Protein AF-A0AAE8IVA5-F1 (afdb_monomer_lite)

pLDDT: mean 76.94, std 19.67, range [38.12, 98.75]

Sequence (122 aa):
MTHDPSQIHSDALQQRDAEKSDVHQVATELSSQMAASPIAGHSGLPVVGYDKKVEQWKIDMVNENKVLEEKVLRRVDAHVRNRGSQEIDQASVQIARRHVEDAFYRLNRAIMQPKRITGDLS

Foldseek 3Di:
DDDDPVVVVVVVVVVVVVVVVVVVVVVVVVVVVVPDDPCPQDQPDPDAQFDRGDHPVLVVVLVVLVVVLVVVVVVLVVLVVPVVDPVDDVVVSVVSNVVSVVVSVVVNCVSRVGGDGDDDPD

Secondary structure (DSSP, 8-state):
----HHHHHHHHHHHHHHHHHHHHHHHHHHHHHTS------PBPPS-TTS-SB--HHHHHHHHHHHHHHHHHHHHHHHHHTTTT-SSS-HHHHHHHHHHHHHHHHHHHHHHH-PPPP-S---

Radius of gyration: 26.03 Å; chains: 1; bounding box: 33×80×50 Å

Structure (mmCIF, N/CA/C/O backbone):
data_AF-A0AAE8IVA5-F1
#
_entry.id   AF-A0AAE8IVA5-F1
#
loop_
_atom_site.group_PDB
_atom_site.id
_atom_site.type_symbol
_atom_site.label_atom_id
_atom_site.label_alt_id
_atom_site.label_comp_id
_atom_site.label_asym_id
_atom_site.label_entity_id
_atom_site.label_seq_id
_atom_site.pdbx_PDB_ins_code
_atom_site.Cartn_x
_atom_site.Cartn_y
_atom_site.Cartn_z
_atom_site.occupancy
_atom_site.B_iso_or_equiv
_atom_site.auth_seq_id
_atom_site.auth_comp_id
_atom_site.auth_asym_id
_atom_site.auth_atom_id
_atom_site.pdbx_PDB_model_num
ATOM 1 N N . MET A 1 1 ? -16.385 -62.313 19.244 1.00 46.34 1 MET A N 1
ATOM 2 C CA . MET A 1 1 ? -15.431 -62.041 18.151 1.00 46.34 1 MET A CA 1
ATOM 3 C C . MET A 1 1 ? -14.426 -61.034 18.679 1.00 46.34 1 MET A C 1
ATOM 5 O O . MET A 1 1 ? -14.755 -59.865 18.802 1.00 46.34 1 MET A O 1
ATOM 9 N N . THR A 1 2 ? -13.277 -61.507 19.150 1.00 47.31 2 THR A N 1
ATOM 10 C CA . THR A 1 2 ? -12.202 -60.666 19.690 1.00 47.31 2 THR A CA 1
ATOM 11 C C . THR A 1 2 ? -11.328 -60.217 18.525 1.00 47.31 2 THR A C 1
ATOM 13 O O . THR A 1 2 ? -10.711 -61.062 17.881 1.00 47.31 2 THR A O 1
ATOM 16 N N . HIS A 1 3 ? -11.328 -58.922 18.209 1.00 55.69 3 HIS A N 1
ATOM 17 C CA . HIS A 1 3 ? -10.438 -58.374 17.187 1.00 55.69 3 HIS A CA 1
ATOM 18 C C . HIS A 1 3 ? -8.992 -58.413 17.691 1.00 55.69 3 HIS A C 1
ATOM 20 O O . HIS A 1 3 ? -8.702 -57.951 18.794 1.00 55.69 3 HIS A O 1
ATOM 26 N N . ASP A 1 4 ? -8.118 -59.019 16.890 1.00 56.50 4 ASP A N 1
ATOM 27 C CA . ASP A 1 4 ? -6.690 -59.165 17.151 1.00 56.50 4 ASP A CA 1
ATOM 28 C C . ASP A 1 4 ? -5.999 -57.784 17.074 1.00 56.50 4 ASP A C 1
ATOM 30 O O . ASP A 1 4 ? -6.018 -57.154 16.011 1.00 56.50 4 ASP A O 1
ATOM 34 N N . PRO A 1 5 ? -5.390 -57.285 18.169 1.00 56.25 5 PRO A N 1
ATOM 35 C CA . PRO A 1 5 ? -4.719 -55.983 18.199 1.00 56.25 5 PRO A CA 1
ATOM 36 C C . PRO A 1 5 ? -3.547 -55.866 17.213 1.00 56.25 5 PRO A C 1
ATOM 38 O O . PRO A 1 5 ? -3.139 -54.753 16.883 1.00 56.25 5 PRO A O 1
ATOM 41 N N . SER A 1 6 ? -3.000 -56.993 16.742 1.00 58.38 6 SER A N 1
ATOM 42 C CA . SER A 1 6 ? -1.876 -57.013 15.802 1.00 58.38 6 SER A CA 1
ATOM 43 C C . SER A 1 6 ? -2.265 -56.580 14.383 1.00 58.38 6 SER A C 1
ATOM 45 O O . SER A 1 6 ? -1.443 -55.983 13.687 1.00 58.38 6 SER A O 1
ATOM 47 N N . GLN A 1 7 ? -3.525 -56.780 13.970 1.00 57.38 7 GLN A N 1
ATOM 48 C CA . GLN A 1 7 ? -3.997 -56.364 12.642 1.00 57.38 7 GLN A CA 1
ATOM 49 C C . GLN A 1 7 ? -4.208 -54.848 12.538 1.00 57.38 7 GLN A C 1
ATOM 51 O O . GLN A 1 7 ? -3.879 -54.247 11.519 1.00 57.38 7 GLN A O 1
ATOM 56 N N . ILE A 1 8 ? -4.648 -54.203 13.623 1.00 56.66 8 ILE A N 1
ATOM 57 C CA . ILE A 1 8 ? -4.906 -52.752 13.656 1.00 56.66 8 ILE A CA 1
ATOM 58 C C . ILE A 1 8 ? -3.610 -51.950 13.442 1.00 56.66 8 ILE A C 1
ATOM 60 O O . ILE A 1 8 ? -3.619 -50.886 12.822 1.00 56.66 8 ILE A O 1
ATOM 64 N N . HIS A 1 9 ? -2.474 -52.464 13.925 1.00 54.84 9 HIS A N 1
ATOM 65 C CA . HIS A 1 9 ? -1.183 -51.798 13.760 1.00 54.84 9 HIS A CA 1
ATOM 66 C C . HIS A 1 9 ? -0.596 -51.931 12.348 1.00 54.84 9 HIS A C 1
ATOM 68 O O . HIS A 1 9 ? 0.080 -51.004 11.900 1.00 54.84 9 HIS A O 1
ATOM 74 N N . SER A 1 10 ? -0.868 -53.038 11.649 1.00 56.38 10 SER A N 1
ATOM 75 C CA . SER A 1 10 ? -0.397 -53.270 10.275 1.00 56.38 10 SER A CA 1
ATOM 76 C C . SER A 1 10 ? -1.105 -52.355 9.271 1.00 56.38 10 SER A C 1
ATOM 78 O O . SER A 1 10 ? -0.448 -51.702 8.458 1.00 56.38 10 SER A O 1
ATOM 80 N N . ASP A 1 11 ? -2.428 -52.225 9.389 1.00 57.09 11 ASP A N 1
ATOM 81 C CA . ASP A 1 11 ? -3.237 -51.415 8.469 1.00 57.09 11 ASP A CA 1
ATOM 82 C C . ASP A 1 11 ? -2.928 -49.912 8.592 1.00 57.09 11 ASP A C 1
ATOM 84 O O . ASP A 1 11 ? -2.868 -49.191 7.593 1.00 57.09 11 ASP A O 1
ATOM 88 N N . ALA A 1 12 ? -2.643 -49.436 9.810 1.00 56.53 12 ALA A N 1
ATOM 89 C CA . ALA A 1 12 ? -2.281 -48.041 10.065 1.00 56.53 12 ALA A CA 1
ATOM 90 C C . ALA A 1 12 ? -0.895 -47.653 9.509 1.00 56.53 12 ALA A C 1
ATOM 92 O O . ALA A 1 12 ? -0.657 -46.482 9.204 1.00 56.53 12 ALA A O 1
ATOM 93 N N . LEU A 1 13 ? 0.029 -48.611 9.382 1.00 55.72 13 LEU A N 1
ATOM 94 C CA . LEU A 1 13 ? 1.336 -48.394 8.752 1.00 55.72 13 LEU A CA 1
ATOM 95 C C . LEU A 1 13 ? 1.209 -48.364 7.222 1.00 55.72 13 LEU A C 1
ATOM 97 O O . LEU A 1 13 ? 1.726 -47.444 6.594 1.00 55.72 13 LEU A O 1
ATOM 101 N N . GLN A 1 14 ? 0.426 -49.275 6.636 1.00 57.66 14 GLN A N 1
ATOM 102 C CA . GLN A 1 14 ? 0.178 -49.295 5.188 1.00 57.66 14 GLN A CA 1
ATOM 103 C C . GLN A 1 14 ? -0.591 -48.064 4.684 1.00 57.66 14 GLN A C 1
ATOM 105 O O . GLN A 1 14 ? -0.274 -47.551 3.611 1.00 57.66 14 GLN A O 1
ATOM 110 N N . GLN A 1 15 ? -1.540 -47.532 5.460 1.00 55.22 15 GLN A N 1
ATOM 111 C CA . GLN A 1 15 ? -2.242 -46.289 5.105 1.00 55.22 15 GLN A CA 1
ATOM 112 C C . GLN A 1 15 ? -1.317 -45.061 5.129 1.00 55.22 15 GLN A C 1
ATOM 114 O O . GLN A 1 15 ? -1.406 -44.207 4.249 1.00 55.22 15 GLN A O 1
ATOM 119 N N . ARG A 1 16 ? -0.376 -44.997 6.080 1.00 51.84 16 ARG A N 1
ATOM 120 C CA . ARG A 1 16 ? 0.605 -43.899 6.180 1.00 51.84 16 ARG A CA 1
ATOM 121 C C . ARG A 1 16 ? 1.629 -43.900 5.050 1.00 51.84 16 ARG A C 1
ATOM 123 O O . ARG A 1 16 ? 2.074 -42.830 4.633 1.00 51.84 16 ARG A O 1
ATOM 130 N N . ASP A 1 17 ? 2.008 -45.078 4.570 1.00 51.38 17 ASP A N 1
ATOM 131 C CA . ASP A 1 17 ? 2.967 -45.210 3.473 1.00 51.38 17 ASP A CA 1
ATOM 132 C C . ASP A 1 17 ? 2.322 -44.920 2.107 1.00 51.38 17 ASP A C 1
ATOM 134 O O . ASP A 1 17 ? 2.964 -44.313 1.248 1.00 51.38 17 ASP A O 1
ATOM 138 N N . ALA A 1 18 ? 1.033 -45.240 1.933 1.00 53.03 18 ALA A N 1
ATOM 139 C CA . ALA A 1 18 ? 0.256 -44.843 0.757 1.00 53.03 18 ALA A CA 1
ATOM 140 C C . ALA A 1 18 ? 0.056 -43.315 0.681 1.00 53.03 18 ALA A C 1
ATOM 142 O O . ALA A 1 18 ? 0.310 -42.710 -0.358 1.00 53.03 18 ALA A O 1
ATOM 143 N N . GLU A 1 19 ? -0.293 -42.670 1.799 1.00 53.66 19 GLU A N 1
ATOM 144 C CA . GLU A 1 19 ? -0.519 -41.217 1.861 1.00 53.66 19 GLU A CA 1
ATOM 145 C C . GLU A 1 19 ? 0.774 -40.410 1.614 1.00 53.66 19 GLU A C 1
ATOM 147 O O . GLU A 1 19 ? 0.761 -39.374 0.950 1.00 53.66 19 GLU A O 1
ATOM 152 N N . LYS A 1 20 ? 1.937 -40.911 2.061 1.00 55.34 20 LYS A N 1
ATOM 153 C CA . LYS A 1 20 ? 3.246 -40.307 1.739 1.00 55.34 20 LYS A CA 1
ATOM 154 C C . LYS A 1 20 ? 3.637 -40.454 0.267 1.00 55.34 20 LYS A C 1
ATOM 156 O O . LYS A 1 20 ? 4.327 -39.577 -0.255 1.00 55.34 20 LYS A O 1
ATOM 161 N N . SER A 1 21 ? 3.228 -41.546 -0.383 1.00 51.22 21 SER A N 1
ATOM 162 C CA . SER A 1 21 ? 3.483 -41.779 -1.809 1.00 51.22 21 SER A CA 1
ATOM 163 C C . SER A 1 21 ? 2.719 -40.776 -2.675 1.00 51.22 21 SER A C 1
ATOM 165 O O . SER A 1 21 ? 3.318 -40.150 -3.550 1.00 51.22 21 SER A O 1
ATOM 167 N N . ASP A 1 22 ? 1.448 -40.529 -2.346 1.00 58.28 22 ASP A N 1
ATOM 168 C CA . ASP A 1 22 ? 0.612 -39.531 -3.024 1.00 58.28 22 ASP A CA 1
ATOM 169 C C . ASP A 1 22 ? 1.151 -38.108 -2.841 1.00 58.28 22 ASP A C 1
ATOM 171 O O . ASP A 1 22 ? 1.254 -37.350 -3.804 1.00 58.28 22 ASP A O 1
ATOM 175 N N . VAL A 1 23 ? 1.594 -37.739 -1.634 1.00 57.41 23 VAL A N 1
ATOM 176 C CA . VAL A 1 23 ? 2.174 -36.405 -1.389 1.00 57.41 23 VAL A CA 1
ATOM 177 C C . VAL A 1 23 ? 3.467 -36.191 -2.189 1.00 57.41 23 VAL A C 1
ATOM 179 O O . VAL A 1 23 ? 3.710 -35.090 -2.690 1.00 57.41 23 VAL A O 1
ATOM 182 N N . HIS A 1 24 ? 4.294 -37.229 -2.352 1.00 53.72 24 HIS A N 1
ATOM 183 C CA . HIS A 1 24 ? 5.525 -37.136 -3.140 1.00 53.72 24 HIS A CA 1
ATOM 184 C C . HIS A 1 24 ? 5.255 -37.057 -4.650 1.00 53.72 24 HIS A C 1
ATOM 186 O O . HIS A 1 24 ? 5.934 -36.307 -5.356 1.00 53.72 24 HIS A O 1
ATOM 192 N N . GLN A 1 25 ? 4.240 -37.771 -5.146 1.00 55.53 25 GLN A N 1
ATOM 193 C CA . GLN A 1 25 ? 3.817 -37.690 -6.547 1.00 55.53 25 GLN A CA 1
ATOM 194 C C . GLN A 1 25 ? 3.220 -36.321 -6.880 1.00 55.53 25 GLN A C 1
ATOM 196 O O . GLN A 1 25 ? 3.644 -35.697 -7.853 1.00 55.53 25 GLN A O 1
ATOM 201 N N . VAL A 1 26 ? 2.356 -35.787 -6.012 1.00 56.59 26 VAL A N 1
ATOM 202 C CA . VAL A 1 26 ? 1.777 -34.443 -6.167 1.00 56.59 26 VAL A CA 1
ATOM 203 C C . VAL A 1 26 ? 2.873 -33.370 -6.151 1.00 56.59 26 VAL A C 1
ATOM 205 O O . VAL A 1 26 ? 2.885 -32.485 -7.005 1.00 56.59 26 VAL A O 1
ATOM 208 N N . ALA A 1 27 ? 3.858 -33.467 -5.251 1.00 54.88 27 ALA A N 1
ATOM 209 C CA . ALA A 1 27 ? 4.989 -32.534 -5.218 1.00 54.88 27 ALA A CA 1
ATOM 210 C C . ALA A 1 27 ? 5.856 -32.598 -6.492 1.00 54.88 27 ALA A C 1
ATOM 212 O O . ALA A 1 27 ? 6.353 -31.571 -6.961 1.00 54.88 27 ALA A O 1
ATOM 213 N N . THR A 1 28 ? 6.004 -33.789 -7.075 1.00 53.62 28 THR A N 1
ATOM 214 C CA . THR A 1 28 ? 6.777 -34.009 -8.307 1.00 53.62 28 THR A CA 1
ATOM 215 C C . THR A 1 28 ? 6.039 -33.475 -9.541 1.00 53.62 28 THR A C 1
ATOM 217 O O . THR A 1 28 ? 6.664 -32.859 -10.408 1.00 53.62 28 THR A O 1
ATOM 220 N N . GLU A 1 29 ? 4.711 -33.610 -9.606 1.00 52.78 29 GLU A N 1
ATOM 221 C CA . GLU A 1 29 ? 3.880 -33.012 -10.663 1.00 52.78 29 GLU A CA 1
ATOM 222 C C . GLU A 1 29 ? 3.842 -31.481 -10.584 1.00 52.78 29 GLU A C 1
ATOM 224 O O . GLU A 1 29 ? 4.013 -30.814 -11.607 1.00 52.78 29 GLU A O 1
ATOM 229 N N . LEU A 1 30 ? 3.714 -30.910 -9.381 1.00 51.28 30 LEU A N 1
ATOM 230 C CA . LEU A 1 30 ? 3.791 -29.459 -9.171 1.00 51.28 30 LEU A CA 1
ATOM 231 C C . LEU A 1 30 ? 5.163 -28.898 -9.565 1.00 51.28 30 LEU A C 1
ATOM 233 O O . LEU A 1 30 ? 5.240 -27.852 -10.208 1.00 51.28 30 LEU A O 1
ATOM 237 N N . SER A 1 31 ? 6.248 -29.609 -9.245 1.00 48.44 31 SER A N 1
ATOM 238 C CA . SER A 1 31 ? 7.602 -29.206 -9.641 1.00 48.44 31 SER A CA 1
ATOM 239 C C . SER A 1 31 ? 7.813 -29.303 -11.160 1.00 48.44 31 SER A C 1
ATOM 241 O O . SER A 1 31 ? 8.442 -28.428 -11.758 1.00 48.44 31 SER A O 1
ATOM 243 N N . SER A 1 32 ? 7.208 -30.302 -11.807 1.00 50.75 32 SER A N 1
ATOM 244 C CA . SER A 1 32 ? 7.293 -30.502 -13.260 1.00 50.75 32 SER A CA 1
ATOM 245 C C . SER A 1 32 ? 6.475 -29.473 -14.051 1.00 50.75 32 SER A C 1
ATOM 247 O O . SER A 1 32 ? 6.887 -29.069 -15.137 1.00 50.75 32 SER A O 1
ATOM 249 N N . GLN A 1 33 ? 5.365 -28.973 -13.495 1.00 54.31 33 GLN A N 1
ATOM 250 C CA . GLN A 1 33 ? 4.580 -27.886 -14.099 1.00 54.31 33 GLN A CA 1
ATOM 251 C C . GLN A 1 33 ? 5.285 -26.520 -14.033 1.00 54.31 33 GLN A C 1
ATOM 253 O O . GLN A 1 33 ? 5.002 -25.650 -14.855 1.00 54.31 33 GLN A O 1
ATOM 258 N N . MET A 1 34 ? 6.248 -26.331 -13.124 1.00 51.59 34 MET A N 1
ATOM 259 C CA . MET A 1 34 ? 7.046 -25.100 -13.040 1.00 51.59 34 MET A CA 1
ATOM 260 C C . MET A 1 34 ? 8.282 -25.097 -13.956 1.00 51.59 34 MET A C 1
ATOM 262 O O . MET A 1 34 ? 8.886 -24.045 -14.159 1.00 51.59 34 MET A O 1
ATOM 266 N N . ALA A 1 35 ? 8.665 -26.244 -14.529 1.00 43.50 35 ALA A N 1
ATOM 267 C CA . ALA A 1 35 ? 9.922 -26.393 -15.268 1.00 43.50 35 ALA A CA 1
ATOM 268 C C . ALA A 1 35 ? 9.844 -26.038 -16.767 1.00 43.50 35 ALA A C 1
ATOM 270 O O . ALA A 1 35 ? 10.869 -26.039 -17.448 1.00 43.50 35 ALA A O 1
ATOM 271 N N . ALA A 1 36 ? 8.665 -25.706 -17.303 1.00 44.81 36 ALA A N 1
ATOM 272 C CA . ALA A 1 36 ? 8.481 -25.449 -18.732 1.00 44.81 36 ALA A CA 1
ATOM 273 C C . ALA A 1 36 ? 7.851 -24.078 -19.014 1.00 44.81 36 ALA A C 1
ATOM 275 O O . ALA A 1 36 ? 6.759 -23.959 -19.566 1.00 44.81 36 ALA A O 1
ATOM 276 N N . SER A 1 37 ? 8.581 -23.010 -18.698 1.00 38.12 37 SER A N 1
ATOM 277 C CA . SER A 1 37 ? 8.510 -21.800 -19.516 1.00 38.12 37 SER A CA 1
ATOM 278 C C . SER A 1 37 ? 9.850 -21.068 -19.495 1.00 38.12 37 SER A C 1
ATOM 280 O O . SER A 1 37 ? 10.266 -20.599 -18.435 1.00 38.12 37 SER A O 1
ATOM 282 N N . PRO A 1 38 ? 10.552 -20.953 -20.640 1.00 39.78 38 PRO A N 1
ATOM 283 C CA . PRO A 1 38 ? 11.671 -20.030 -20.737 1.00 39.78 38 PRO A CA 1
ATOM 284 C C . PRO A 1 38 ? 11.095 -18.639 -20.467 1.00 39.78 38 PRO A C 1
ATOM 286 O O . PRO A 1 38 ? 10.185 -18.211 -21.177 1.00 39.78 38 PRO A O 1
ATOM 289 N N . ILE A 1 39 ? 11.555 -17.969 -19.406 1.00 44.28 39 ILE A N 1
ATOM 290 C CA . ILE A 1 39 ? 11.053 -16.650 -19.006 1.00 44.28 39 ILE A CA 1
ATOM 291 C C . ILE A 1 39 ? 11.437 -15.651 -20.101 1.00 44.28 39 ILE A C 1
ATOM 293 O O . ILE A 1 39 ? 12.477 -14.994 -20.062 1.00 44.28 39 ILE A O 1
ATOM 297 N N . ALA A 1 40 ? 10.586 -15.545 -21.117 1.00 45.31 40 ALA A N 1
ATOM 298 C CA . ALA A 1 40 ? 10.467 -14.352 -21.920 1.00 45.31 40 ALA A CA 1
ATOM 299 C C . ALA A 1 40 ? 10.126 -13.239 -20.927 1.00 45.31 40 ALA A C 1
ATOM 301 O O . ALA A 1 40 ? 9.039 -13.253 -20.349 1.00 45.31 40 ALA A O 1
ATOM 302 N N . GLY A 1 41 ? 11.091 -12.351 -20.655 1.00 47.66 41 GLY A N 1
ATOM 303 C CA . GLY A 1 41 ? 10.935 -11.273 -19.678 1.00 47.66 41 GLY A CA 1
ATOM 304 C C . GLY A 1 41 ? 9.565 -10.621 -19.831 1.00 47.66 41 GLY A C 1
ATOM 305 O O . GLY A 1 41 ? 9.187 -10.250 -20.946 1.00 47.66 41 GLY A O 1
ATOM 306 N N . HIS A 1 42 ? 8.795 -10.575 -18.741 1.00 56.28 42 HIS A N 1
ATOM 307 C CA . HIS A 1 42 ? 7.413 -10.123 -18.796 1.00 56.28 42 HIS A CA 1
ATOM 308 C C . HIS A 1 42 ? 7.341 -8.754 -19.479 1.00 56.28 42 HIS A C 1
ATOM 310 O O . HIS A 1 42 ? 8.074 -7.821 -19.131 1.00 56.28 42 HIS A O 1
ATOM 316 N N . SER A 1 43 ? 6.462 -8.647 -20.480 1.00 59.09 43 SER A N 1
ATOM 317 C CA . SER A 1 43 ? 6.097 -7.347 -21.037 1.00 59.09 43 SER A CA 1
ATOM 318 C C . SER A 1 43 ? 5.599 -6.507 -19.865 1.00 59.09 43 SER A C 1
ATOM 320 O O . SER A 1 43 ? 4.685 -6.930 -19.160 1.00 59.09 43 SER A O 1
ATOM 322 N N . GLY A 1 44 ? 6.264 -5.386 -19.589 1.00 61.97 44 GLY A N 1
ATOM 323 C CA . GLY A 1 44 ? 5.917 -4.505 -18.479 1.00 61.97 44 GLY A CA 1
ATOM 324 C C . GLY A 1 44 ? 4.451 -4.069 -18.542 1.00 61.97 44 GLY A C 1
ATOM 325 O O . GLY A 1 44 ? 3.791 -4.218 -19.573 1.00 61.97 44 GLY A O 1
ATOM 326 N N . LEU A 1 45 ? 3.928 -3.524 -17.437 1.00 66.12 45 LEU A N 1
ATOM 327 C CA . LEU A 1 45 ? 2.553 -3.014 -17.403 1.00 66.12 45 LEU A CA 1
ATOM 328 C C . LEU A 1 45 ? 2.330 -2.045 -18.581 1.00 66.12 45 LEU A C 1
ATOM 330 O O . LEU A 1 45 ? 3.192 -1.191 -18.810 1.00 66.12 45 LEU A O 1
ATOM 334 N N . PRO A 1 46 ? 1.203 -2.136 -19.317 1.00 73.69 46 PRO A N 1
ATOM 335 C CA . PRO A 1 46 ? 0.928 -1.298 -20.486 1.00 73.69 46 PRO A CA 1
ATOM 336 C C . PRO A 1 46 ? 0.521 0.122 -20.056 1.00 73.69 46 PRO A C 1
ATOM 338 O O . PRO A 1 46 ? -0.577 0.593 -20.334 1.00 73.69 46 PRO A O 1
ATOM 341 N N . VAL A 1 47 ? 1.402 0.795 -19.318 1.00 79.50 47 VAL A N 1
ATOM 342 C CA . VAL A 1 47 ? 1.165 2.087 -18.679 1.00 79.50 47 VAL A CA 1
ATOM 343 C C . VAL A 1 47 ? 2.317 3.016 -19.028 1.00 79.50 47 VAL A C 1
ATOM 345 O O . VAL A 1 47 ? 3.487 2.719 -18.780 1.00 79.50 47 VAL A O 1
ATOM 348 N N . VAL A 1 48 ? 1.984 4.170 -19.602 1.00 80.81 48 VAL A N 1
ATOM 349 C CA . VAL A 1 48 ? 2.970 5.197 -19.951 1.00 80.81 48 VAL A CA 1
ATOM 350 C C . VAL A 1 48 ? 3.702 5.653 -18.680 1.00 80.81 48 VAL A C 1
ATOM 352 O O . VAL A 1 48 ? 3.076 5.946 -17.664 1.00 80.81 48 VAL A O 1
ATOM 355 N N . GLY A 1 49 ? 5.037 5.686 -18.725 1.00 80.75 49 GLY A N 1
ATOM 356 C CA . GLY A 1 49 ? 5.895 6.021 -17.579 1.00 80.75 49 GLY A CA 1
ATOM 357 C C . GLY A 1 49 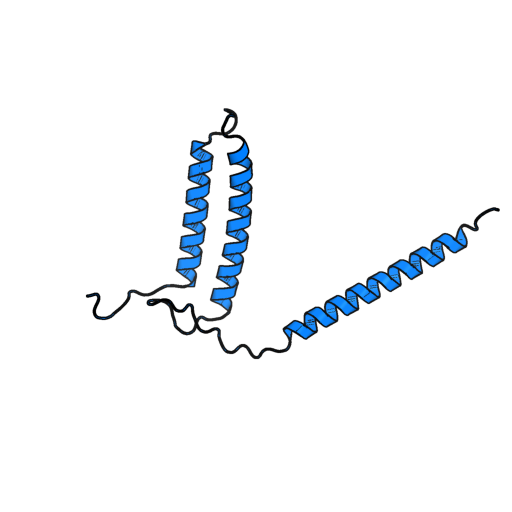? 6.497 4.813 -16.847 1.00 80.75 49 GLY A C 1
ATOM 358 O O . GLY A 1 49 ? 7.434 4.993 -16.070 1.00 80.75 49 GLY A O 1
ATOM 359 N N . TYR A 1 50 ? 6.037 3.591 -17.126 1.00 83.12 50 TYR A N 1
ATOM 360 C CA . TYR A 1 50 ? 6.704 2.358 -16.693 1.00 83.12 50 TYR A CA 1
ATOM 361 C C . TYR A 1 50 ? 7.637 1.819 -17.781 1.00 83.12 50 TYR A C 1
ATOM 363 O O . TYR A 1 50 ? 7.485 2.130 -18.965 1.00 83.12 50 TYR A O 1
ATOM 371 N N . ASP A 1 51 ? 8.629 1.024 -17.373 1.00 80.62 51 ASP A N 1
ATOM 372 C CA . ASP A 1 51 ? 9.479 0.330 -18.336 1.00 80.62 51 ASP A CA 1
ATOM 373 C C . ASP A 1 51 ? 8.664 -0.732 -19.086 1.00 80.62 51 ASP A C 1
ATOM 375 O O . ASP A 1 51 ? 7.882 -1.474 -18.489 1.00 80.62 51 ASP A O 1
ATOM 379 N N . LYS A 1 52 ? 8.867 -0.813 -20.403 1.00 78.25 52 LYS A N 1
ATOM 380 C CA . LYS A 1 52 ? 8.242 -1.827 -21.261 1.00 78.25 52 LYS A CA 1
ATOM 381 C C . LYS A 1 52 ? 8.773 -3.226 -20.962 1.00 78.25 52 LYS A C 1
ATOM 383 O O . LYS A 1 52 ? 8.133 -4.205 -21.337 1.00 78.25 52 LYS A O 1
ATOM 388 N N . LYS A 1 53 ? 9.940 -3.328 -20.324 1.00 82.12 53 LYS A N 1
ATOM 389 C CA . LYS A 1 53 ? 10.516 -4.581 -19.841 1.00 82.12 53 LYS A CA 1
ATOM 390 C C . LYS A 1 53 ? 10.830 -4.414 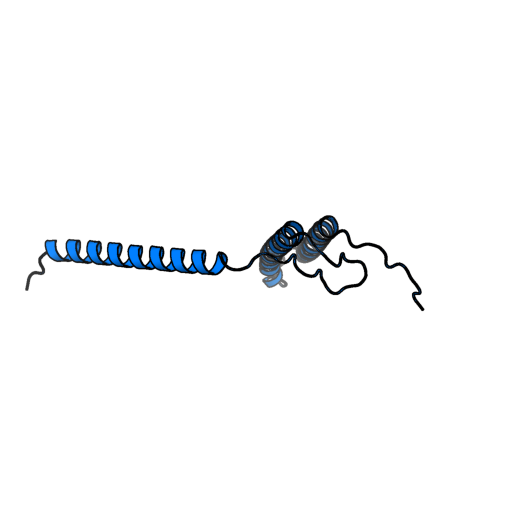-18.363 1.00 82.12 53 LYS A C 1
ATOM 392 O O . LYS A 1 53 ? 11.728 -3.664 -17.996 1.00 82.12 53 LYS A O 1
ATOM 397 N N . VAL A 1 54 ? 10.076 -5.102 -17.515 1.00 83.88 54 VAL A N 1
ATOM 398 C CA . VAL A 1 54 ? 10.315 -5.093 -16.071 1.00 83.88 54 VAL A CA 1
ATOM 399 C C . VAL A 1 54 ? 11.090 -6.354 -15.711 1.00 83.88 54 VAL A C 1
ATOM 401 O O . VAL A 1 54 ? 10.748 -7.449 -16.150 1.00 83.88 54 VAL A O 1
ATOM 404 N N . GLU A 1 55 ? 12.154 -6.195 -14.931 1.00 88.75 55 GLU A N 1
ATOM 405 C CA . GLU A 1 55 ? 12.918 -7.329 -14.412 1.00 88.75 55 GLU A CA 1
ATOM 406 C C . GLU A 1 55 ? 12.053 -8.182 -13.474 1.00 88.75 55 GLU A C 1
ATOM 408 O O . GLU A 1 55 ? 11.328 -7.645 -12.635 1.00 88.75 55 GLU A O 1
ATOM 413 N N . GLN A 1 56 ? 12.162 -9.509 -13.590 1.00 86.31 56 GLN A N 1
ATOM 414 C CA . GLN A 1 56 ? 11.310 -10.462 -12.870 1.00 86.31 56 GLN A CA 1
ATOM 415 C C . GLN A 1 56 ? 11.290 -10.224 -11.356 1.00 86.31 56 GLN A C 1
ATOM 417 O O . GLN A 1 56 ? 10.224 -10.133 -10.757 1.00 86.31 56 GLN A O 1
ATOM 422 N N . TRP A 1 57 ? 12.460 -10.015 -10.747 1.00 92.75 57 TRP A N 1
ATOM 423 C CA . TRP A 1 57 ? 12.572 -9.826 -9.300 1.00 92.75 57 TRP A CA 1
ATOM 424 C C . TRP A 1 57 ? 11.785 -8.609 -8.789 1.00 92.75 57 TRP A C 1
ATOM 426 O O . TRP A 1 57 ? 11.340 -8.606 -7.644 1.00 92.75 57 TRP A O 1
ATOM 436 N N . LYS A 1 58 ? 11.581 -7.572 -9.619 1.00 92.81 58 LYS A N 1
ATOM 437 C CA . LYS A 1 58 ? 10.760 -6.409 -9.246 1.00 92.81 58 LYS A CA 1
ATOM 438 C C . LYS A 1 58 ? 9.292 -6.796 -9.133 1.00 92.81 58 LYS A C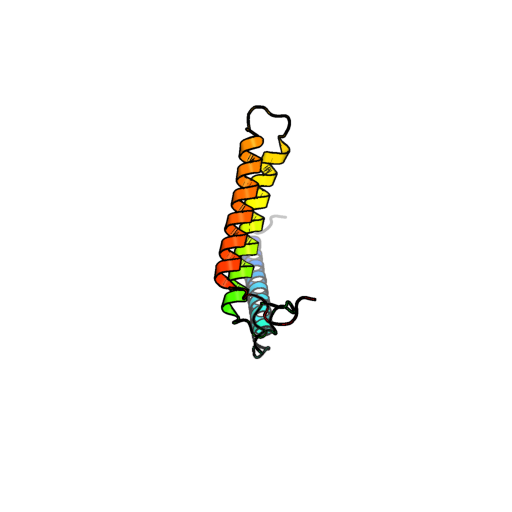 1
ATOM 440 O O . LYS A 1 58 ? 8.616 -6.348 -8.212 1.00 92.81 58 LYS A O 1
ATOM 445 N N . ILE A 1 59 ? 8.817 -7.616 -10.069 1.00 90.75 59 ILE A N 1
ATOM 446 C CA . ILE A 1 59 ? 7.448 -8.138 -10.081 1.00 90.75 59 ILE A CA 1
ATOM 447 C C . ILE A 1 59 ? 7.246 -9.040 -8.867 1.00 90.75 59 ILE A C 1
ATOM 449 O O . ILE A 1 59 ? 6.288 -8.842 -8.124 1.00 90.75 59 ILE A O 1
ATOM 453 N N . ASP A 1 60 ? 8.176 -9.963 -8.626 1.00 92.56 60 ASP A N 1
ATOM 454 C CA . ASP A 1 60 ? 8.104 -10.900 -7.505 1.00 92.56 60 ASP A CA 1
ATOM 455 C C . ASP A 1 60 ? 8.063 -10.155 -6.161 1.00 92.56 60 ASP A C 1
ATOM 457 O O . ASP A 1 60 ? 7.178 -10.401 -5.342 1.00 92.56 60 ASP A O 1
ATOM 461 N N . MET A 1 61 ? 8.938 -9.161 -5.978 1.00 96.88 61 MET A N 1
ATOM 462 C CA . MET A 1 61 ? 8.982 -8.337 -4.766 1.00 96.88 61 MET A CA 1
ATOM 463 C C . MET A 1 61 ? 7.696 -7.516 -4.568 1.00 96.88 61 MET A C 1
ATOM 465 O O . MET A 1 61 ? 7.180 -7.413 -3.457 1.00 96.88 61 MET A O 1
ATOM 469 N N . VAL A 1 62 ? 7.143 -6.926 -5.636 1.00 96.06 62 VAL A N 1
ATOM 470 C CA . VAL A 1 62 ? 5.871 -6.185 -5.554 1.00 96.06 62 VAL A CA 1
ATOM 471 C C . VAL A 1 62 ? 4.709 -7.124 -5.231 1.00 96.06 62 VAL A C 1
ATOM 473 O O . VAL A 1 62 ? 3.846 -6.766 -4.430 1.00 96.06 62 VAL A O 1
ATOM 476 N N . ASN A 1 63 ? 4.687 -8.328 -5.801 1.00 96.06 63 ASN A N 1
ATOM 477 C CA . ASN A 1 63 ? 3.673 -9.334 -5.491 1.00 96.06 63 ASN A CA 1
ATOM 478 C C . ASN A 1 63 ? 3.749 -9.767 -4.022 1.00 96.06 63 ASN A C 1
ATOM 480 O O . ASN A 1 63 ? 2.719 -9.818 -3.348 1.00 96.06 63 ASN A O 1
ATOM 484 N N . GLU A 1 64 ? 4.952 -10.007 -3.496 1.00 98.06 64 GLU A N 1
ATOM 485 C CA . GLU A 1 64 ? 5.152 -10.312 -2.078 1.00 98.06 64 GLU A CA 1
ATOM 486 C C . GLU A 1 64 ? 4.670 -9.162 -1.182 1.00 98.06 64 GLU A C 1
ATOM 488 O O . GLU A 1 64 ? 3.886 -9.378 -0.252 1.00 98.06 64 GLU A O 1
ATOM 493 N N . ASN A 1 65 ? 5.032 -7.921 -1.516 1.00 98.38 65 ASN A N 1
ATOM 494 C CA . ASN A 1 65 ? 4.546 -6.735 -0.816 1.00 98.38 65 ASN A CA 1
ATOM 495 C C . ASN A 1 65 ? 3.014 -6.645 -0.823 1.00 98.38 65 ASN A C 1
ATOM 497 O O . ASN A 1 65 ? 2.423 -6.343 0.209 1.00 98.38 65 ASN A O 1
ATOM 501 N N .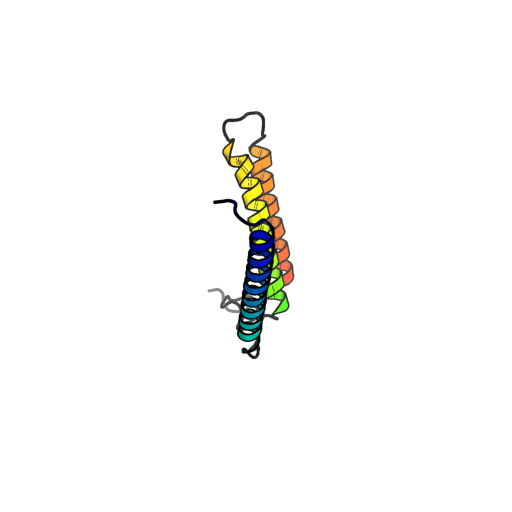 LYS A 1 66 ? 2.351 -6.936 -1.950 1.00 97.94 66 LYS A N 1
ATOM 502 C CA . LYS A 1 66 ? 0.880 -6.945 -2.038 1.00 97.94 66 LYS A CA 1
ATOM 503 C C . LYS A 1 66 ? 0.251 -8.002 -1.133 1.00 97.94 66 LYS A C 1
ATOM 505 O O . LYS A 1 66 ? -0.778 -7.736 -0.515 1.00 97.94 66 LYS A O 1
ATOM 510 N N . VAL A 1 67 ? 0.865 -9.180 -1.024 1.00 98.44 67 VAL A N 1
ATOM 511 C CA . VAL A 1 67 ? 0.409 -10.230 -0.101 1.00 98.44 67 VAL A CA 1
ATOM 512 C C . VAL A 1 67 ? 0.555 -9.779 1.354 1.00 98.44 67 VAL A C 1
ATOM 514 O O . VAL A 1 67 ? -0.349 -10.004 2.161 1.00 98.44 67 VAL A O 1
ATOM 517 N N . LEU A 1 68 ? 1.674 -9.142 1.708 1.00 98.69 68 LEU A N 1
ATOM 518 C CA . LEU A 1 68 ? 1.900 -8.618 3.057 1.00 98.69 68 LEU A CA 1
ATOM 519 C C . LEU A 1 68 ? 0.933 -7.476 3.397 1.00 98.69 68 LEU A C 1
ATOM 521 O O . LEU A 1 68 ? 0.342 -7.491 4.477 1.00 98.69 68 LEU A O 1
ATOM 525 N N . GLU A 1 69 ? 0.720 -6.543 2.470 1.00 98.62 69 GLU A N 1
ATOM 526 C CA . GLU A 1 69 ? -0.242 -5.447 2.603 1.00 98.62 69 GLU A CA 1
ATOM 527 C C . GLU A 1 69 ? -1.640 -5.977 2.931 1.00 98.62 69 GLU A C 1
ATOM 529 O O . GLU A 1 69 ? -2.223 -5.593 3.944 1.00 98.62 69 GLU A O 1
ATOM 534 N N . GLU A 1 70 ? -2.149 -6.923 2.138 1.00 98.56 70 GLU A N 1
ATOM 535 C CA . GLU A 1 70 ? -3.476 -7.516 2.335 1.00 98.56 70 GLU A CA 1
ATOM 536 C C . GLU A 1 70 ? -3.601 -8.199 3.706 1.00 98.56 70 GLU A C 1
ATOM 538 O O . GLU A 1 70 ? -4.609 -8.043 4.400 1.00 98.56 70 GLU A O 1
ATOM 543 N N . LYS A 1 71 ? -2.566 -8.926 4.150 1.00 98.56 71 LYS A N 1
ATOM 544 C CA . LYS A 1 71 ? -2.556 -9.557 5.482 1.00 98.56 71 LYS A CA 1
ATOM 545 C C . LYS A 1 71 ? -2.672 -8.519 6.599 1.00 98.56 71 LYS A C 1
ATOM 547 O O . LYS A 1 71 ? -3.436 -8.720 7.547 1.00 98.56 71 LYS A O 1
ATOM 552 N N . VAL A 1 72 ? -1.940 -7.410 6.494 1.00 98.38 72 VAL A N 1
ATOM 553 C CA . VAL A 1 72 ? -1.990 -6.324 7.482 1.00 98.38 72 VAL A CA 1
ATOM 554 C C . VAL A 1 72 ? -3.340 -5.604 7.429 1.00 98.38 72 VAL A C 1
ATOM 556 O O . VAL A 1 72 ? -3.946 -5.384 8.477 1.00 98.38 72 VAL A O 1
ATOM 559 N N . LEU A 1 73 ? -3.868 -5.307 6.240 1.00 97.94 73 LEU A N 1
ATOM 560 C CA . LEU A 1 73 ? -5.179 -4.668 6.081 1.00 97.94 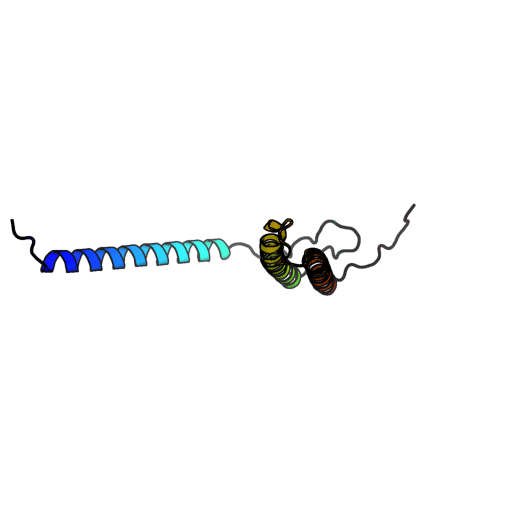73 LEU A CA 1
ATOM 561 C C . LEU A 1 73 ? -6.309 -5.521 6.665 1.00 97.94 73 LEU A C 1
ATOM 563 O O . LEU A 1 73 ? -7.137 -4.997 7.408 1.00 97.94 73 LEU A O 1
ATOM 567 N N . ARG A 1 74 ? -6.291 -6.844 6.465 1.00 97.69 74 ARG A N 1
ATOM 568 C CA . ARG A 1 74 ? -7.248 -7.758 7.116 1.00 97.69 74 ARG A CA 1
ATOM 569 C C . ARG A 1 74 ? -7.153 -7.732 8.636 1.00 97.69 74 ARG A C 1
ATOM 571 O O . ARG A 1 74 ? -8.167 -7.859 9.326 1.00 97.69 74 ARG A O 1
ATOM 578 N N . ARG A 1 75 ? -5.946 -7.557 9.184 1.00 96.62 75 ARG A N 1
ATOM 579 C CA . ARG A 1 75 ? -5.773 -7.375 10.629 1.00 96.62 75 ARG A CA 1
ATOM 580 C C . ARG A 1 75 ? -6.388 -6.056 11.089 1.00 96.62 75 ARG A C 1
ATOM 582 O O . ARG A 1 75 ? -7.047 -6.048 12.125 1.00 96.62 75 ARG A O 1
ATOM 589 N N . VAL A 1 76 ? -6.234 -4.973 10.330 1.00 95.81 76 VAL A N 1
ATOM 590 C CA . VAL A 1 76 ? -6.895 -3.688 10.613 1.00 95.81 76 VAL A CA 1
ATOM 591 C C . VAL A 1 76 ? -8.421 -3.828 10.534 1.00 95.81 76 VAL A C 1
ATOM 593 O O . VAL A 1 76 ? -9.118 -3.406 11.457 1.00 95.81 76 VAL A O 1
ATOM 596 N N . ASP A 1 77 ? -8.951 -4.505 9.511 1.00 94.12 77 ASP A N 1
ATOM 597 C CA . ASP A 1 77 ? -10.390 -4.756 9.337 1.00 94.12 77 ASP A CA 1
ATOM 598 C C . ASP A 1 77 ? -11.022 -5.463 10.541 1.00 94.12 77 ASP A C 1
ATOM 600 O O . ASP A 1 77 ? -12.156 -5.157 10.914 1.00 94.12 77 ASP A O 1
ATOM 604 N N . ALA A 1 78 ? -10.294 -6.374 11.192 1.00 93.44 78 ALA A N 1
ATOM 605 C CA . ALA A 1 78 ? -10.777 -7.051 12.393 1.00 93.44 78 ALA A CA 1
ATOM 606 C C . ALA A 1 78 ? -11.092 -6.078 13.550 1.00 93.44 78 ALA A C 1
ATOM 608 O O . ALA A 1 78 ? -11.983 -6.363 14.344 1.00 93.44 78 ALA A O 1
ATOM 609 N N . HIS A 1 79 ? -10.421 -4.922 13.620 1.00 91.25 79 HIS A N 1
ATOM 610 C CA . HIS A 1 79 ? -10.655 -3.893 14.645 1.00 91.25 79 HIS A CA 1
ATOM 611 C C . HIS A 1 79 ? -11.760 -2.904 14.244 1.00 91.25 79 HIS A C 1
ATOM 613 O O . HIS A 1 79 ? -12.414 -2.313 15.102 1.00 91.25 79 HIS A O 1
ATOM 619 N N . VAL A 1 80 ? -12.018 -2.768 12.938 1.00 84.69 80 VAL A N 1
ATOM 620 C CA . VAL A 1 80 ? -13.117 -1.958 12.387 1.00 84.69 80 VAL A CA 1
ATOM 621 C C . VAL A 1 80 ? -14.484 -2.596 12.646 1.00 84.69 80 VAL A C 1
ATOM 623 O O . VAL A 1 80 ? -15.491 -1.899 12.735 1.00 84.69 80 VAL A O 1
ATOM 626 N N . ARG A 1 81 ? -14.558 -3.921 12.805 1.00 78.25 81 ARG A N 1
ATOM 627 C CA . ARG A 1 81 ? -15.827 -4.619 13.095 1.00 78.25 81 ARG A CA 1
ATOM 628 C C . ARG A 1 81 ? -16.464 -4.203 14.431 1.00 78.25 81 ARG A C 1
ATOM 630 O O . ARG A 1 81 ? -17.646 -4.455 14.628 1.00 78.25 81 ARG A O 1
ATOM 637 N N . ASN A 1 82 ? -15.726 -3.486 15.281 1.00 72.56 82 ASN A N 1
ATOM 638 C CA . ASN A 1 82 ? -16.162 -3.004 16.591 1.00 72.56 82 ASN A CA 1
ATOM 639 C C . ASN A 1 82 ? -16.456 -1.489 16.614 1.00 72.56 82 ASN A C 1
ATOM 641 O O . ASN A 1 82 ? -16.259 -0.851 17.642 1.00 72.56 82 ASN A O 1
ATOM 645 N N . ARG A 1 83 ? -16.930 -0.888 15.510 1.00 64.94 83 ARG A N 1
ATOM 646 C CA . ARG A 1 83 ? -17.186 0.571 15.387 1.00 64.94 83 ARG A CA 1
ATOM 647 C C . ARG A 1 83 ? -18.065 1.200 16.483 1.00 64.94 83 ARG A C 1
ATOM 649 O O . ARG A 1 83 ? -17.996 2.409 16.660 1.00 64.94 83 ARG A O 1
ATOM 656 N N . GLY A 1 84 ? -18.894 0.417 17.178 1.00 68.56 84 GLY A N 1
ATOM 657 C CA . GLY A 1 84 ? -19.717 0.884 18.304 1.00 68.56 84 GLY A CA 1
ATOM 658 C C . GLY A 1 84 ? -19.067 0.739 19.686 1.00 68.56 84 GLY A C 1
ATOM 659 O O . GLY A 1 84 ? -19.646 1.190 20.668 1.00 68.56 84 GLY A O 1
ATOM 660 N N . SER A 1 85 ? -17.894 0.103 19.779 1.00 74.31 85 SER A N 1
ATOM 661 C CA . SER A 1 85 ? -17.159 -0.066 21.034 1.00 74.31 85 SER A CA 1
ATOM 662 C C . SER A 1 85 ? -16.302 1.164 21.326 1.00 74.31 85 SER A C 1
ATOM 664 O O . SER A 1 85 ? -15.603 1.665 20.448 1.00 74.31 85 SER A O 1
ATOM 666 N N . GLN A 1 86 ? -16.322 1.620 22.579 1.00 82.19 86 GLN A N 1
ATOM 667 C CA . GLN A 1 86 ? -15.413 2.657 23.079 1.00 82.19 86 GLN A CA 1
ATOM 668 C C . GLN A 1 86 ? -14.039 2.098 23.487 1.00 82.19 86 GLN A C 1
ATOM 670 O O . GLN A 1 86 ? -13.134 2.868 23.787 1.00 82.19 86 GLN A O 1
ATOM 675 N N . GLU A 1 87 ? -13.861 0.774 23.487 1.00 88.31 87 GLU A N 1
ATOM 676 C CA . GLU A 1 87 ? -12.601 0.123 23.882 1.00 88.31 87 GLU A CA 1
ATOM 677 C C . GLU A 1 87 ? -11.496 0.299 22.833 1.00 88.31 87 GLU A C 1
ATOM 679 O O . GLU A 1 87 ? -10.311 0.225 23.152 1.00 88.31 87 GLU A O 1
ATOM 684 N N . ILE A 1 88 ? -11.880 0.517 21.572 1.00 90.56 88 ILE A N 1
ATOM 685 C CA . ILE A 1 88 ? -10.956 0.693 20.453 1.00 90.56 88 ILE A CA 1
ATOM 686 C C . ILE A 1 88 ? -11.193 2.069 19.847 1.00 90.56 88 ILE A C 1
ATOM 688 O O . ILE A 1 88 ? -12.237 2.310 19.238 1.00 90.56 88 ILE A O 1
ATOM 692 N N . ASP A 1 89 ? -10.187 2.937 19.939 1.00 92.25 89 ASP A N 1
ATOM 693 C CA . ASP A 1 89 ? -10.192 4.223 19.249 1.00 92.25 89 ASP A CA 1
ATOM 694 C C . ASP A 1 89 ? -10.221 4.022 17.724 1.00 92.25 89 ASP A C 1
ATOM 696 O O . ASP A 1 89 ? -9.217 3.717 17.071 1.00 92.25 89 ASP A O 1
ATOM 700 N N . GLN A 1 90 ? -11.402 4.218 17.144 1.00 92.56 90 GLN A N 1
ATOM 701 C CA . GLN A 1 90 ? -11.628 4.052 15.715 1.00 92.56 90 GLN A CA 1
ATOM 702 C C . GLN A 1 90 ? -10.896 5.106 14.876 1.00 92.56 90 GLN A C 1
ATOM 704 O O . GLN A 1 90 ? -10.572 4.824 13.723 1.00 92.56 90 GLN A O 1
ATOM 709 N N . ALA A 1 91 ? -10.590 6.290 15.420 1.00 93.00 91 ALA A N 1
ATOM 710 C CA . ALA A 1 91 ? -9.800 7.281 14.693 1.00 93.00 91 ALA A CA 1
ATOM 711 C C . ALA A 1 91 ? -8.376 6.755 14.465 1.00 93.00 91 ALA A C 1
ATOM 713 O O . ALA A 1 91 ? -7.888 6.754 13.331 1.00 93.00 91 ALA A O 1
ATOM 714 N N . SER A 1 92 ? -7.759 6.199 15.510 1.00 95.38 92 SER A N 1
ATOM 715 C CA . SER A 1 92 ? -6.447 5.552 15.418 1.00 95.38 92 SER A CA 1
ATOM 716 C C . SER A 1 92 ? -6.436 4.358 14.455 1.00 95.38 92 SER A C 1
ATOM 718 O O . SER A 1 92 ? -5.494 4.217 13.675 1.00 95.38 92 SER A O 1
ATOM 720 N N . VAL A 1 93 ? -7.491 3.534 14.422 1.00 95.75 93 VAL A N 1
ATOM 721 C CA . VAL A 1 93 ? -7.606 2.413 13.460 1.00 95.75 93 VAL A CA 1
ATOM 722 C C . VAL A 1 93 ? -7.595 2.908 12.008 1.00 95.75 93 VAL A C 1
ATOM 724 O O . VAL A 1 93 ? -6.924 2.327 11.151 1.00 95.75 93 VAL A O 1
ATOM 727 N N . GLN A 1 94 ? -8.302 4.000 11.717 1.00 95.19 94 GLN A N 1
ATOM 728 C CA . GLN A 1 94 ? -8.367 4.560 10.363 1.00 95.19 94 GLN A CA 1
ATOM 729 C C . GLN A 1 94 ? -7.050 5.230 9.950 1.00 95.19 94 GLN A C 1
ATOM 731 O O . GLN A 1 94 ? -6.638 5.118 8.794 1.00 95.19 94 GLN A O 1
ATOM 736 N N . ILE A 1 95 ? -6.355 5.864 10.898 1.00 97.44 95 ILE A N 1
ATOM 737 C CA . ILE A 1 95 ? -4.999 6.385 10.689 1.00 97.44 95 ILE A CA 1
ATOM 738 C C . ILE A 1 95 ? -4.027 5.237 10.382 1.00 97.44 95 ILE A C 1
ATOM 740 O O . ILE A 1 95 ? -3.256 5.328 9.425 1.00 97.44 95 ILE A O 1
ATOM 744 N N . ALA A 1 96 ? -4.104 4.129 11.127 1.00 97.75 96 ALA A N 1
ATOM 745 C CA . ALA A 1 96 ? -3.275 2.952 10.886 1.00 97.75 96 ALA A CA 1
ATOM 746 C C . ALA A 1 96 ? -3.495 2.368 9.480 1.00 97.75 96 ALA A C 1
ATOM 748 O O . ALA A 1 96 ? -2.515 2.119 8.780 1.00 97.75 96 ALA A O 1
ATOM 749 N N . ARG A 1 97 ? -4.754 2.226 9.027 1.00 97.75 97 ARG A N 1
ATOM 750 C CA . ARG A 1 97 ? -5.065 1.794 7.647 1.00 97.75 97 ARG A CA 1
ATOM 751 C C . ARG A 1 97 ? -4.339 2.657 6.619 1.00 97.75 97 ARG A C 1
ATOM 753 O O . ARG A 1 97 ? -3.612 2.132 5.781 1.00 97.75 97 ARG A O 1
ATOM 760 N N . ARG A 1 98 ? -4.506 3.978 6.725 1.00 98.25 98 ARG A N 1
ATOM 761 C CA . ARG A 1 98 ? -3.915 4.937 5.788 1.00 98.25 98 ARG A CA 1
ATOM 762 C C . ARG A 1 98 ? -2.391 4.826 5.746 1.00 98.25 98 ARG A C 1
ATOM 764 O O . ARG A 1 98 ? -1.805 4.90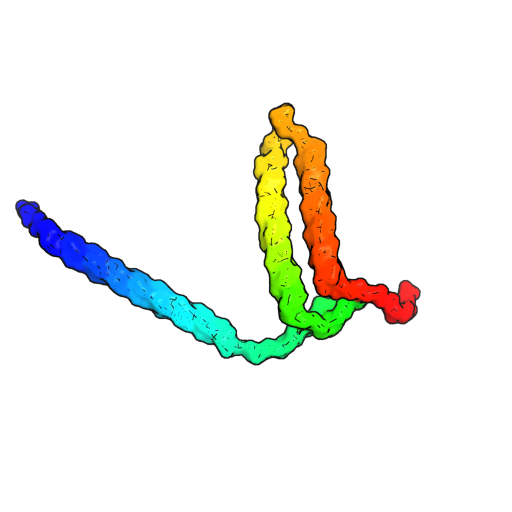3 4.672 1.00 98.25 98 ARG A O 1
ATOM 771 N N . HIS A 1 99 ? -1.744 4.669 6.900 1.00 98.56 99 HIS A N 1
ATOM 772 C CA . HIS A 1 99 ? -0.289 4.534 6.952 1.00 98.56 99 HIS A CA 1
ATOM 773 C C . HIS A 1 99 ? 0.210 3.219 6.357 1.00 98.56 99 HIS A C 1
ATOM 775 O O . HIS A 1 99 ? 1.251 3.226 5.707 1.00 98.56 99 HIS A O 1
ATOM 781 N N . VAL A 1 100 ? -0.524 2.118 6.533 1.00 98.44 100 VAL A N 1
ATOM 782 C CA . VAL A 1 100 ? -0.200 0.837 5.889 1.00 98.44 100 VAL A CA 1
ATOM 783 C C . VAL A 1 100 ? -0.271 0.975 4.368 1.00 98.44 100 VAL A C 1
ATOM 785 O O . VAL A 1 100 ? 0.705 0.659 3.691 1.00 98.44 100 VAL A O 1
ATOM 788 N N . GLU A 1 101 ? -1.371 1.514 3.839 1.00 98.44 101 GLU A N 1
ATOM 789 C CA . GLU A 1 101 ? -1.546 1.743 2.395 1.00 98.44 101 GLU A CA 1
ATOM 790 C C . GLU A 1 101 ? -0.447 2.665 1.831 1.00 98.44 101 GLU A C 1
ATOM 792 O O . GLU A 1 101 ? 0.180 2.343 0.821 1.00 98.44 101 GLU A O 1
ATOM 797 N N . ASP A 1 102 ? -0.145 3.787 2.502 1.00 98.75 102 ASP A N 1
ATOM 798 C CA . ASP A 1 102 ? 0.913 4.716 2.067 1.00 98.75 102 ASP A CA 1
ATOM 799 C C . ASP A 1 102 ? 2.307 4.067 2.115 1.00 98.75 102 ASP A C 1
ATOM 801 O O . ASP A 1 102 ? 3.116 4.264 1.205 1.00 98.75 102 ASP A O 1
ATOM 805 N N . ALA A 1 103 ? 2.594 3.253 3.135 1.00 98.56 103 ALA A N 1
ATOM 806 C CA . ALA A 1 103 ? 3.867 2.548 3.253 1.00 98.56 103 ALA A CA 1
ATOM 807 C C . ALA A 1 103 ? 4.072 1.555 2.099 1.00 98.56 103 ALA A C 1
ATOM 809 O O . ALA A 1 103 ? 5.099 1.614 1.417 1.00 98.56 103 ALA A O 1
ATOM 810 N N . PHE A 1 104 ? 3.094 0.687 1.827 1.00 98.69 104 PHE A N 1
ATOM 811 C CA . PHE A 1 104 ? 3.194 -0.294 0.742 1.00 98.69 104 PHE A CA 1
ATOM 812 C C . PHE A 1 104 ? 3.173 0.357 -0.641 1.00 98.69 104 PHE A C 1
ATOM 814 O O . PHE A 1 104 ? 3.934 -0.052 -1.522 1.00 98.69 104 PHE A O 1
ATOM 821 N N . TYR A 1 105 ? 2.398 1.429 -0.824 1.00 98.25 105 TYR A N 1
ATOM 822 C CA . TYR A 1 105 ? 2.478 2.254 -2.026 1.00 98.25 105 TYR A CA 1
ATOM 823 C C . TYR A 1 105 ? 3.902 2.783 -2.254 1.00 98.25 105 TYR A C 1
ATOM 825 O O . TYR A 1 105 ? 4.450 2.625 -3.349 1.00 98.25 105 TYR A O 1
ATOM 833 N N . ARG A 1 106 ? 4.537 3.370 -1.230 1.00 98.50 106 ARG A N 1
ATOM 834 C CA . ARG A 1 106 ? 5.908 3.899 -1.328 1.00 98.50 106 ARG A CA 1
ATOM 835 C C . ARG A 1 106 ? 6.938 2.808 -1.596 1.00 98.50 106 ARG A C 1
ATOM 837 O O . ARG A 1 106 ? 7.805 3.024 -2.441 1.00 98.50 106 ARG A O 1
ATOM 844 N N . LEU A 1 107 ? 6.831 1.652 -0.938 1.00 98.06 107 LEU A N 1
ATOM 845 C CA . LEU A 1 107 ? 7.710 0.501 -1.176 1.00 98.06 107 LEU A CA 1
ATOM 846 C C . LEU A 1 107 ? 7.616 0.022 -2.627 1.00 98.06 107 LEU A C 1
ATOM 848 O O . LEU A 1 107 ? 8.624 -0.043 -3.333 1.00 98.06 107 LEU A O 1
ATOM 852 N N . ASN A 1 108 ? 6.399 -0.220 -3.112 1.00 97.38 108 ASN A N 1
ATOM 853 C CA . ASN A 1 108 ? 6.175 -0.671 -4.484 1.00 97.38 108 ASN A CA 1
ATOM 854 C C . ASN A 1 108 ? 6.634 0.378 -5.503 1.00 97.38 108 ASN A C 1
ATOM 856 O O . ASN A 1 108 ? 7.248 0.049 -6.520 1.00 97.38 108 ASN A O 1
ATOM 860 N N . ARG A 1 109 ? 6.414 1.664 -5.212 1.00 95.88 109 ARG A N 1
ATOM 861 C CA . ARG A 1 109 ? 6.902 2.759 -6.052 1.00 95.88 109 ARG A CA 1
ATOM 862 C C . ARG A 1 109 ? 8.432 2.841 -6.076 1.00 95.88 109 ARG A C 1
ATOM 864 O O . ARG A 1 109 ? 8.985 3.160 -7.129 1.00 95.88 109 ARG A O 1
ATOM 871 N N . ALA A 1 110 ? 9.107 2.571 -4.960 1.00 96.44 110 ALA A N 1
ATOM 872 C CA . ALA A 1 110 ? 10.567 2.564 -4.878 1.00 96.44 110 ALA A CA 1
ATOM 873 C C . ALA A 1 110 ? 11.195 1.426 -5.700 1.00 96.44 110 ALA A C 1
ATOM 875 O O . ALA A 1 110 ? 12.265 1.620 -6.270 1.00 96.44 110 ALA A O 1
ATOM 876 N N . ILE A 1 111 ? 10.509 0.284 -5.816 1.00 95.12 111 ILE A N 1
ATOM 877 C CA . ILE A 1 111 ? 10.927 -0.857 -6.647 1.00 95.12 111 ILE A CA 1
ATOM 878 C C . ILE A 1 111 ? 10.690 -0.567 -8.135 1.00 95.12 111 ILE A C 1
ATOM 880 O O . ILE A 1 111 ? 11.583 -0.726 -8.974 1.00 95.12 111 ILE A O 1
ATOM 884 N N . MET A 1 112 ? 9.477 -0.118 -8.470 1.00 93.75 112 MET A N 1
ATOM 885 C CA . MET A 1 112 ? 9.057 0.042 -9.863 1.00 93.75 112 MET A CA 1
ATOM 886 C C . MET A 1 112 ? 9.587 1.316 -10.524 1.00 93.75 112 MET A C 1
ATOM 888 O O . MET A 1 112 ? 9.713 1.358 -11.743 1.00 93.75 112 MET A O 1
ATOM 892 N N . GLN A 1 113 ? 9.898 2.346 -9.733 1.00 92.44 113 GLN A N 1
ATOM 893 C CA . GLN A 1 113 ? 10.538 3.591 -10.173 1.00 92.44 113 GLN A CA 1
ATOM 894 C C . GLN A 1 113 ? 9.917 4.221 -11.441 1.00 92.44 113 GLN A C 1
ATOM 896 O O . GLN A 1 113 ? 10.645 4.520 -12.391 1.00 92.44 113 GLN A O 1
ATOM 901 N N . PRO A 1 114 ? 8.588 4.457 -11.496 1.00 91.81 114 PRO A N 1
ATOM 902 C CA . PRO A 1 114 ? 7.976 5.030 -12.689 1.00 91.81 114 PRO A CA 1
ATOM 903 C C . PRO A 1 114 ? 8.521 6.432 -12.975 1.00 91.81 114 PRO A C 1
ATOM 905 O O . PRO A 1 114 ? 8.692 7.256 -12.061 1.00 91.81 114 PRO A O 1
ATOM 908 N N . LYS A 1 115 ? 8.782 6.675 -14.260 1.00 90.75 115 LYS A N 1
ATOM 909 C CA . LYS A 1 115 ? 9.379 7.886 -14.827 1.00 90.75 115 LYS A CA 1
ATOM 910 C C . LYS A 1 115 ? 8.291 8.884 -15.221 1.00 90.75 115 LYS A C 1
ATOM 912 O O . LYS A 1 115 ? 7.139 8.520 -15.453 1.00 90.75 115 LYS A O 1
ATOM 917 N N . ARG A 1 116 ? 8.664 10.163 -15.308 1.00 90.94 116 ARG A N 1
ATOM 918 C CA . ARG A 1 116 ? 7.780 11.192 -15.871 1.00 90.94 116 ARG A CA 1
ATOM 919 C C . ARG A 1 116 ? 7.554 10.909 -17.357 1.00 90.94 116 ARG A C 1
ATOM 921 O O . ARG A 1 116 ? 8.481 10.499 -18.051 1.00 90.94 116 ARG A O 1
ATOM 928 N N . ILE A 1 117 ? 6.331 11.140 -17.820 1.00 90.75 117 ILE A N 1
ATOM 929 C CA . ILE A 1 117 ? 5.981 11.043 -19.237 1.00 90.75 117 ILE A CA 1
ATOM 930 C C . ILE A 1 117 ? 6.651 12.205 -19.976 1.00 90.75 117 ILE A C 1
ATOM 932 O O . ILE A 1 117 ? 6.640 13.337 -19.495 1.00 90.75 117 ILE A O 1
ATOM 936 N N . THR A 1 118 ? 7.252 11.912 -21.125 1.00 84.62 118 THR A N 1
ATOM 937 C CA . THR A 1 118 ? 7.868 12.896 -22.021 1.00 84.62 118 THR A CA 1
ATOM 938 C C . THR A 1 118 ? 7.094 12.918 -23.334 1.00 84.62 118 THR A C 1
ATOM 940 O O . THR A 1 118 ? 6.841 11.848 -23.887 1.00 84.62 118 THR A O 1
ATOM 943 N N . GLY A 1 119 ? 6.753 14.100 -23.844 1.00 83.00 119 GLY A N 1
ATOM 944 C CA . GLY A 1 119 ? 5.992 14.267 -25.085 1.00 83.00 119 GLY A CA 1
ATOM 945 C C . GLY A 1 119 ? 4.930 15.357 -24.963 1.00 83.00 119 GLY A C 1
ATOM 946 O O . GLY A 1 119 ? 4.868 16.044 -23.944 1.00 83.00 119 GLY A O 1
ATOM 947 N N . ASP A 1 120 ? 4.123 15.509 -26.010 1.00 80.88 120 ASP A N 1
ATOM 948 C CA . ASP A 1 120 ? 2.956 16.389 -25.997 1.00 80.88 120 ASP A CA 1
ATOM 949 C C . ASP A 1 120 ? 1.904 15.851 -25.011 1.00 80.88 120 ASP A C 1
ATOM 951 O O . ASP A 1 120 ? 1.611 14.654 -25.004 1.00 80.88 120 ASP A O 1
ATOM 955 N N . LEU A 1 121 ? 1.411 16.725 -24.132 1.00 83.38 121 LEU A N 1
ATOM 956 C CA . LEU A 1 121 ? 0.404 16.416 -23.106 1.00 83.38 121 LEU A CA 1
ATOM 957 C C . LEU A 1 121 ? -0.968 17.012 -23.456 1.00 83.38 121 LEU A C 1
ATOM 959 O O . LEU A 1 121 ? -1.847 17.028 -22.590 1.00 83.38 121 LEU A O 1
ATOM 963 N N . SER A 1 122 ? -1.099 17.577 -24.660 1.00 75.50 122 SER A N 1
ATOM 964 C CA . SER A 1 122 ? -2.305 18.261 -25.127 1.00 75.50 122 SER A CA 1
ATOM 965 C C . SER A 1 122 ? -3.401 17.329 -25.633 1.00 75.50 122 SER A C 1
ATOM 967 O O . SER A 1 122 ? -3.104 16.179 -26.035 1.00 75.50 122 SER A O 1
#